Protein AF-A0A167I2K5-F1 (afdb_monomer_lite)

Secondary structure (DSSP, 8-state):
-----------S---------HHHHHHHHHHHHHHHHHHHHHTS-GGG----HHHHHHHHHSPP-STTTTGGG-SSSPPPPTTT----SHHHHHHHIIIIIHHHHHHHHHHHHHH-HHHHHHHHHHHHHHHHHTTT-----PPPHHHHHTT-

Sequence (152 aa):
MGWAMSSSNGGWTSTARTSMKAKDAQTLAKQITTLSRFLQTGFMDESSQAEDVCQYWDTLYRVPRAPNAFEYLNLSGARRDEEGEMYSDRAARQEIFCKRFLHAVNQGLDKSKKEGGATGRAASAMEQMLKGGLADFEPSTAIDTQDLLDLW

Organism: Metarhizium rileyi (strain RCEF 4871) (NCBI:txid1649241)

Foldseek 3Di:
DPPPPPPDDDDPPPPDPDQDDPVVLVVLLVVLLVVLVVVLVLLDDPPPPPQDPVNVVCVVPPDDPDPCPPVLVVPPHDDADPVRDDDPDSQVSLQCCVVPPVVVLVVVLVVQLVSDDSSVVSSVVSVVSNCVSCVPHDHPPPQDVVNVVVVD

Radius of gyration: 21.31 Å; chains: 1; bounding box: 50×35×53 Å

pLDDT: mean 77.79, std 15.99, range [40.38, 96.56]

Structure (mmCIF, N/CA/C/O backbone):
data_AF-A0A167I2K5-F1
#
_entry.id   AF-A0A167I2K5-F1
#
loop_
_atom_site.group_PDB
_atom_site.id
_atom_site.type_symbol
_atom_site.label_atom_id
_atom_site.label_alt_id
_atom_site.label_comp_id
_atom_site.label_asym_id
_atom_site.label_entity_id
_atom_site.label_seq_id
_atom_site.pdbx_PDB_ins_code
_atom_site.Cartn_x
_atom_site.Cartn_y
_atom_site.Cartn_z
_atom_site.occupancy
_atom_site.B_iso_or_equiv
_atom_site.auth_seq_id
_atom_site.auth_comp_id
_atom_site.auth_asym_id
_atom_site.auth_atom_id
_atom_site.pdbx_PDB_model_num
ATOM 1 N N . MET A 1 1 ? -0.847 -12.145 16.368 1.00 42.00 1 MET A N 1
ATOM 2 C CA . MET A 1 1 ? -1.252 -11.300 15.222 1.00 42.00 1 MET A CA 1
ATOM 3 C C . MET A 1 1 ? -2.763 -11.134 15.276 1.00 42.00 1 MET A C 1
ATOM 5 O O . MET A 1 1 ? -3.455 -12.118 15.489 1.00 42.00 1 MET A O 1
ATOM 9 N N . GLY A 1 2 ? -3.250 -9.893 15.226 1.00 51.69 2 GLY A N 1
ATOM 10 C CA . GLY A 1 2 ? -4.622 -9.500 15.573 1.00 51.69 2 GLY A CA 1
ATOM 11 C C . GLY A 1 2 ? -5.637 -9.607 14.437 1.00 51.69 2 GLY A C 1
ATOM 12 O O . GLY A 1 2 ? -6.321 -8.634 14.155 1.00 51.69 2 GLY A O 1
ATOM 13 N N . TRP A 1 3 ? -5.764 -10.781 13.825 1.00 42.59 3 TRP A N 1
ATOM 14 C CA . TRP A 1 3 ? -6.937 -11.129 13.020 1.00 42.59 3 TRP A CA 1
ATOM 15 C C . TRP A 1 3 ? -7.686 -12.228 13.764 1.00 42.59 3 TRP A C 1
ATOM 17 O O . TRP A 1 3 ? -7.558 -13.410 13.460 1.00 42.59 3 TRP A O 1
ATOM 27 N N . ALA A 1 4 ? -8.401 -11.852 14.824 1.00 47.97 4 ALA A N 1
ATOM 28 C CA . ALA A 1 4 ? -9.295 -12.789 15.485 1.00 47.97 4 ALA A CA 1
ATOM 29 C C . ALA A 1 4 ? -10.497 -13.023 14.559 1.00 47.97 4 ALA A C 1
ATOM 31 O O . ALA A 1 4 ? -11.459 -12.255 14.564 1.00 47.97 4 ALA A O 1
ATOM 32 N N . MET A 1 5 ? -10.425 -14.082 13.750 1.00 45.31 5 MET A N 1
ATOM 33 C CA . MET A 1 5 ? -11.618 -14.760 13.251 1.00 45.31 5 MET A CA 1
ATOM 34 C C . MET A 1 5 ? -12.462 -15.097 14.480 1.00 45.31 5 MET A C 1
ATOM 36 O O . MET A 1 5 ? -11.975 -15.740 15.413 1.00 45.31 5 MET A O 1
ATOM 40 N N . SER A 1 6 ? -13.689 -14.585 14.531 1.00 48.03 6 SER A N 1
ATOM 41 C CA . SER A 1 6 ? -14.614 -14.876 15.620 1.00 48.03 6 SER A CA 1
ATOM 42 C C . SER A 1 6 ? -14.966 -16.361 15.551 1.00 48.03 6 SER A C 1
ATOM 44 O O . SER A 1 6 ? -15.890 -16.755 14.852 1.00 48.03 6 SER A O 1
ATOM 46 N N . SER A 1 7 ? -14.195 -17.198 16.248 1.00 42.44 7 SER A N 1
ATOM 47 C CA . SER A 1 7 ? -14.629 -18.547 16.582 1.00 42.44 7 SER A CA 1
ATOM 48 C C . SER A 1 7 ? -15.720 -18.395 17.635 1.00 42.44 7 SER A C 1
ATOM 50 O O . SER A 1 7 ? -15.463 -18.071 18.797 1.00 42.44 7 SER A O 1
ATOM 52 N N . SER A 1 8 ? -16.963 -18.493 17.179 1.00 51.41 8 SER A N 1
ATOM 53 C CA . SER A 1 8 ? -18.151 -18.422 18.008 1.00 51.41 8 SER A CA 1
ATOM 54 C C . SER A 1 8 ? -18.271 -19.687 18.855 1.00 51.41 8 SER A C 1
ATOM 56 O O . SER A 1 8 ? -18.928 -20.640 18.452 1.00 51.41 8 SER A O 1
ATOM 58 N N . ASN A 1 9 ? -17.703 -19.673 20.058 1.00 40.38 9 ASN A N 1
ATOM 59 C CA . ASN A 1 9 ? -18.170 -20.542 21.134 1.00 40.38 9 ASN A CA 1
ATOM 60 C C . ASN A 1 9 ? -18.862 -19.674 22.185 1.00 40.38 9 ASN A C 1
ATOM 62 O O . ASN A 1 9 ? -18.232 -19.097 23.070 1.00 40.38 9 ASN A O 1
ATOM 66 N N . GLY A 1 10 ? -20.183 -19.548 22.029 1.00 51.62 10 GLY A N 1
ATOM 67 C CA . GLY A 1 10 ? -21.065 -18.903 22.991 1.00 51.62 10 GLY A CA 1
ATOM 68 C C . GLY A 1 10 ? -21.045 -19.641 24.328 1.00 51.62 10 GLY A C 1
ATOM 69 O O . GLY A 1 10 ? -21.464 -20.790 24.421 1.00 51.62 10 GLY A O 1
ATOM 70 N N . GLY A 1 11 ? -20.566 -18.951 25.360 1.00 41.09 11 GLY A N 1
ATOM 71 C CA . GLY A 1 11 ? -20.696 -19.312 26.768 1.00 41.09 11 GLY A CA 1
ATOM 72 C C . GLY A 1 11 ? -21.237 -18.110 27.544 1.00 41.09 11 GLY A C 1
ATOM 73 O O . GLY A 1 11 ? -21.048 -16.969 27.129 1.00 41.09 11 GLY A O 1
ATOM 74 N N . TRP A 1 12 ? -21.942 -18.376 28.642 1.00 42.78 12 TRP A N 1
ATOM 75 C CA . TRP A 1 12 ? -22.792 -17.489 29.459 1.00 42.78 12 TRP A CA 1
ATOM 76 C C . TRP A 1 12 ? -22.067 -16.313 30.165 1.00 42.78 12 TRP A C 1
ATOM 78 O O . TRP A 1 12 ? -22.336 -15.978 31.312 1.00 42.78 12 TRP A O 1
ATOM 88 N N . THR A 1 13 ? -21.165 -15.612 29.488 1.00 47.81 13 THR A N 1
ATOM 89 C CA . THR A 1 13 ? -20.577 -14.354 29.966 1.00 47.81 13 THR A CA 1
ATOM 90 C C . THR A 1 13 ? -20.577 -13.333 28.835 1.00 47.81 13 THR A C 1
ATOM 92 O O . THR A 1 13 ? -19.532 -12.855 28.395 1.00 47.81 13 THR A O 1
ATOM 95 N N . SER A 1 14 ? -21.765 -12.987 28.335 1.00 48.88 14 SER A N 1
ATOM 96 C CA . SER A 1 14 ? -21.938 -11.799 27.493 1.00 48.88 14 SER A CA 1
ATOM 97 C C . SER A 1 14 ? -21.874 -10.544 28.369 1.00 48.88 14 SER A C 1
ATOM 99 O O . SER A 1 14 ? -22.858 -9.823 28.531 1.00 48.88 14 SER A O 1
ATOM 101 N N . THR A 1 15 ? -20.706 -10.281 28.953 1.00 40.69 15 THR A N 1
ATOM 102 C CA . THR A 1 15 ? -20.378 -8.944 29.443 1.00 40.69 15 THR A CA 1
ATOM 103 C C . THR A 1 15 ? -20.220 -8.068 28.209 1.00 40.69 15 THR A C 1
ATOM 105 O O . THR A 1 15 ? -19.474 -8.419 27.292 1.00 40.69 15 THR A O 1
ATOM 108 N N . ALA A 1 16 ? -20.977 -6.968 28.161 1.00 47.62 16 ALA A N 1
ATOM 109 C CA . ALA A 1 16 ? -20.941 -5.986 27.083 1.00 47.62 16 ALA A CA 1
ATOM 110 C C . ALA A 1 16 ? -19.495 -5.734 26.647 1.00 47.62 16 ALA A C 1
ATOM 112 O O . ALA A 1 16 ? -18.632 -5.589 27.510 1.00 47.62 16 ALA A O 1
ATOM 113 N N . ARG A 1 17 ? -19.243 -5.711 25.330 1.00 52.97 17 ARG A N 1
ATOM 114 C CA . ARG A 1 17 ? -17.935 -5.416 24.728 1.00 52.97 17 ARG A CA 1
ATOM 115 C C . ARG A 1 17 ? -17.398 -4.112 25.317 1.00 52.97 17 ARG A C 1
ATOM 117 O O . ARG A 1 17 ? -17.703 -3.030 24.819 1.00 52.97 17 ARG A O 1
ATOM 124 N N . THR A 1 18 ? -16.650 -4.213 26.410 1.00 50.53 18 THR A N 1
ATOM 125 C CA . THR A 1 18 ? -15.950 -3.084 26.987 1.00 50.53 18 THR A CA 1
ATOM 126 C C . THR A 1 18 ? -14.886 -2.718 25.972 1.00 50.53 18 THR A C 1
ATOM 128 O O . THR A 1 18 ? -14.206 -3.584 25.418 1.00 50.53 18 THR A O 1
ATOM 131 N N . SER A 1 19 ? -14.848 -1.432 25.647 1.00 58.09 19 SER A N 1
ATOM 132 C CA . SER A 1 19 ? -13.863 -0.817 24.766 1.00 58.09 19 SER A CA 1
ATOM 133 C C . SER A 1 19 ? -12.474 -1.445 24.942 1.00 58.09 19 SER A C 1
ATOM 135 O O . SER A 1 19 ? -12.078 -1.773 26.066 1.00 58.09 19 SER A O 1
ATOM 137 N N . MET A 1 20 ? -11.753 -1.635 23.832 1.00 60.12 20 MET A N 1
ATOM 138 C CA . MET A 1 20 ? -10.407 -2.208 23.835 1.00 60.12 20 MET A CA 1
ATOM 139 C C . MET A 1 20 ? -9.534 -1.564 24.914 1.00 60.12 20 MET A C 1
ATOM 141 O O . MET A 1 20 ? -9.599 -0.355 25.155 1.00 60.12 20 MET A O 1
ATOM 145 N N . LYS A 1 21 ? -8.673 -2.366 25.555 1.00 70.75 21 LYS A N 1
ATOM 146 C CA . LYS A 1 21 ? -7.718 -1.831 26.530 1.00 70.75 21 LYS A CA 1
ATOM 147 C C . LYS A 1 21 ? -6.912 -0.720 25.858 1.00 70.75 21 LYS A C 1
ATOM 149 O O . LYS A 1 21 ? -6.515 -0.850 24.703 1.00 70.75 21 LYS A O 1
ATOM 154 N N . ALA A 1 22 ? -6.621 0.357 26.587 1.00 72.25 22 ALA A N 1
ATOM 155 C CA . ALA A 1 22 ? -5.951 1.535 26.026 1.00 72.25 22 ALA A CA 1
ATOM 156 C C . ALA A 1 22 ? -4.646 1.195 25.275 1.00 72.25 22 ALA A C 1
ATOM 158 O O . ALA A 1 22 ? -4.335 1.806 24.256 1.00 72.25 22 ALA A O 1
ATOM 159 N N . LYS A 1 23 ? -3.904 0.182 25.742 1.00 78.50 23 LYS A N 1
ATOM 160 C CA . LYS A 1 23 ? -2.703 -0.329 25.068 1.00 78.50 23 LYS A CA 1
ATOM 161 C C . LYS A 1 23 ? -3.019 -0.972 23.713 1.00 78.50 23 LYS A C 1
ATOM 163 O O . LYS A 1 23 ? -2.322 -0.684 22.745 1.00 78.50 23 LYS A O 1
ATOM 168 N N . ASP A 1 24 ? -4.078 -1.770 23.637 1.00 80.62 24 ASP A N 1
ATOM 169 C CA . ASP A 1 24 ? -4.500 -2.454 22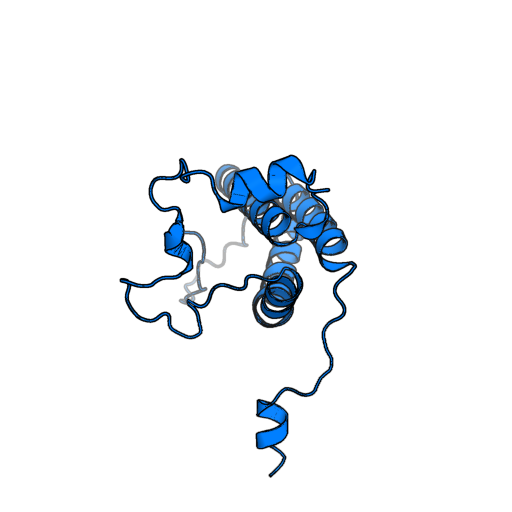.412 1.00 80.62 24 ASP A CA 1
ATOM 170 C C . ASP A 1 24 ? -4.990 -1.435 21.371 1.00 80.62 24 ASP A C 1
ATOM 172 O O . ASP A 1 24 ? -4.575 -1.481 20.213 1.00 80.62 24 ASP A O 1
ATOM 176 N N . ALA A 1 25 ? -5.736 -0.415 21.808 1.00 82.94 25 ALA A N 1
ATOM 177 C CA . ALA A 1 25 ? -6.143 0.704 20.957 1.00 82.94 25 ALA A CA 1
ATOM 178 C C . ALA A 1 25 ? -4.933 1.471 20.384 1.00 82.94 25 ALA A C 1
ATOM 180 O O . ALA A 1 25 ? -4.888 1.800 19.201 1.00 82.94 25 ALA A O 1
ATOM 181 N N . GLN A 1 26 ? -3.892 1.714 21.186 1.00 86.56 26 GLN A N 1
ATOM 182 C CA . GLN A 1 26 ? -2.664 2.348 20.687 1.00 86.56 26 GLN A CA 1
ATOM 183 C C . GLN A 1 26 ? -1.912 1.461 19.688 1.00 86.56 26 GLN A C 1
ATOM 185 O O . GLN A 1 26 ? -1.358 1.965 18.709 1.00 86.56 26 GLN A O 1
ATOM 190 N N . THR A 1 27 ? -1.888 0.142 19.898 1.00 90.69 27 THR A N 1
ATOM 191 C CA . THR A 1 27 ? -1.269 -0.777 18.933 1.00 90.69 27 THR A CA 1
ATOM 192 C C . THR A 1 27 ? -2.036 -0.834 17.618 1.00 90.69 27 THR A C 1
ATOM 194 O O . THR A 1 27 ? -1.407 -0.774 16.563 1.00 90.69 27 THR A O 1
ATOM 197 N N . LEU A 1 28 ? -3.371 -0.851 17.664 1.00 88.75 28 LEU A N 1
ATOM 198 C CA . LEU A 1 28 ? -4.215 -0.812 16.472 1.00 88.75 28 LEU A CA 1
ATOM 199 C C . LEU A 1 28 ? -4.012 0.499 15.702 1.00 88.75 28 LEU A C 1
ATOM 201 O O . LEU A 1 28 ? -3.812 0.482 14.492 1.00 88.75 28 LEU A O 1
ATOM 205 N N . ALA A 1 29 ? -3.965 1.640 16.396 1.00 91.12 29 ALA A N 1
ATOM 206 C CA . ALA A 1 29 ? -3.700 2.932 15.763 1.00 91.12 29 ALA A CA 1
ATOM 207 C C . ALA A 1 29 ? -2.348 2.947 15.024 1.00 91.12 29 ALA A C 1
ATOM 209 O O . ALA A 1 29 ? -2.250 3.462 13.907 1.00 91.12 29 ALA A O 1
ATOM 210 N N . LYS A 1 30 ? -1.309 2.332 15.609 1.00 94.12 30 LYS A N 1
ATOM 211 C CA . LYS A 1 30 ? -0.006 2.165 14.947 1.00 94.12 30 LYS A CA 1
ATOM 212 C C . LYS A 1 30 ? -0.101 1.268 13.718 1.00 94.12 30 LYS A C 1
ATOM 214 O O . LYS A 1 30 ? 0.446 1.642 12.691 1.00 94.12 30 LYS A O 1
ATOM 219 N N . GLN A 1 31 ? -0.815 0.147 13.804 1.00 94.19 31 GLN A N 1
ATOM 220 C CA . GLN A 1 31 ? -1.027 -0.761 12.672 1.00 94.19 31 GLN A CA 1
ATOM 221 C C . GLN A 1 31 ? -1.737 -0.063 11.506 1.00 94.19 31 GLN A C 1
ATOM 223 O O . GLN A 1 31 ? -1.277 -0.151 10.369 1.00 94.19 31 GLN A O 1
ATOM 228 N N . ILE A 1 32 ? -2.800 0.694 11.795 1.00 93.44 32 ILE A N 1
ATOM 229 C CA . ILE A 1 32 ? -3.518 1.503 10.799 1.00 93.44 32 ILE A CA 1
ATOM 230 C C . ILE A 1 32 ? -2.566 2.519 10.160 1.00 93.44 32 ILE A C 1
ATOM 232 O O . ILE A 1 32 ? -2.550 2.671 8.944 1.00 93.44 32 ILE A O 1
ATOM 236 N N . THR A 1 33 ? -1.717 3.170 10.957 1.00 94.94 33 THR A N 1
ATOM 237 C CA . THR A 1 33 ? -0.748 4.158 10.454 1.00 94.94 33 THR A CA 1
ATOM 238 C C . THR A 1 33 ? 0.363 3.522 9.612 1.00 94.94 33 THR A C 1
ATOM 240 O O . THR A 1 33 ? 0.816 4.102 8.629 1.00 94.94 33 THR A O 1
ATOM 243 N N . THR A 1 34 ? 0.842 2.332 9.975 1.00 96.56 34 THR A N 1
ATOM 244 C CA . THR A 1 34 ? 1.842 1.620 9.167 1.00 96.56 34 THR A CA 1
ATOM 245 C C . THR A 1 34 ? 1.246 1.134 7.856 1.00 96.56 34 THR A C 1
ATOM 247 O O . THR A 1 34 ? 1.884 1.268 6.816 1.00 96.56 34 THR A O 1
ATOM 250 N N . LEU A 1 35 ? 0.007 0.634 7.891 1.00 94.88 35 LEU A N 1
ATOM 251 C CA . LEU A 1 35 ? -0.708 0.214 6.694 1.00 94.88 35 LEU A CA 1
ATOM 252 C C . LEU A 1 35 ? -1.007 1.408 5.784 1.00 94.88 35 LEU A C 1
ATOM 254 O O . LEU A 1 35 ? -0.829 1.305 4.576 1.00 94.88 35 LEU A O 1
ATOM 258 N N . SER A 1 36 ? -1.405 2.552 6.346 1.00 94.19 36 SER A N 1
ATOM 259 C CA . SER A 1 36 ? -1.660 3.751 5.550 1.00 94.19 36 SER A CA 1
ATOM 260 C C . SER A 1 36 ? -0.400 4.233 4.837 1.00 94.19 36 SER A C 1
ATOM 262 O O . SER A 1 36 ? -0.466 4.532 3.652 1.00 94.19 36 SER A O 1
ATOM 264 N N . ARG A 1 37 ? 0.760 4.227 5.507 1.00 94.56 37 ARG A N 1
ATOM 265 C CA . ARG A 1 37 ? 2.044 4.542 4.861 1.00 94.56 37 ARG A CA 1
ATOM 266 C C . ARG A 1 37 ? 2.404 3.543 3.768 1.00 94.56 37 ARG A C 1
ATOM 268 O O . ARG A 1 37 ? 2.835 3.965 2.705 1.00 94.56 37 ARG A O 1
ATOM 275 N N . PHE A 1 38 ? 2.206 2.251 4.018 1.00 93.81 38 PHE A N 1
ATOM 276 C CA . PHE A 1 38 ? 2.469 1.206 3.030 1.00 93.81 38 PHE A CA 1
ATOM 277 C C . PHE A 1 38 ? 1.620 1.385 1.763 1.00 93.81 38 PHE A C 1
ATOM 279 O O . PHE A 1 38 ? 2.148 1.378 0.653 1.00 93.81 38 PHE A O 1
ATOM 286 N N . LEU A 1 39 ? 0.314 1.617 1.919 1.00 92.81 39 LEU A N 1
ATOM 287 C CA . LEU A 1 39 ? -0.577 1.867 0.785 1.00 92.81 39 LEU A CA 1
ATOM 288 C C . LEU A 1 39 ? -0.261 3.189 0.092 1.00 92.81 39 LEU A C 1
ATOM 290 O O . LEU A 1 39 ? -0.252 3.239 -1.131 1.00 92.81 39 LEU A O 1
ATOM 294 N N . GLN A 1 40 ? 0.065 4.235 0.853 1.00 91.81 40 GLN A N 1
ATOM 295 C CA . GLN A 1 40 ? 0.489 5.508 0.283 1.00 91.81 40 GLN A CA 1
ATOM 296 C C . GLN A 1 40 ? 1.697 5.309 -0.630 1.00 91.81 40 GLN A C 1
ATOM 298 O O . GLN A 1 40 ? 1.637 5.722 -1.779 1.00 91.81 40 GLN A O 1
ATOM 303 N N . THR A 1 41 ? 2.747 4.622 -0.163 1.00 90.50 41 THR A N 1
ATOM 304 C CA . THR A 1 41 ? 3.918 4.303 -0.995 1.00 90.50 41 THR A CA 1
ATOM 305 C C . THR A 1 41 ? 3.565 3.413 -2.181 1.00 90.50 41 THR A C 1
ATOM 307 O O . THR A 1 41 ? 4.132 3.575 -3.254 1.00 90.50 41 THR A O 1
ATOM 310 N N . GLY A 1 42 ? 2.603 2.502 -2.012 1.00 89.12 42 GLY A N 1
ATOM 311 C CA . GLY A 1 42 ? 2.127 1.631 -3.083 1.00 89.12 42 GLY A CA 1
ATOM 312 C C . GLY A 1 42 ? 1.319 2.353 -4.164 1.00 89.12 42 GLY A C 1
ATOM 313 O O . GLY A 1 42 ? 1.267 1.854 -5.282 1.00 89.12 42 GLY A O 1
ATOM 314 N N . PHE A 1 43 ? 0.715 3.503 -3.852 1.00 89.56 43 PHE A N 1
ATOM 315 C CA . PHE A 1 43 ? -0.098 4.302 -4.775 1.00 89.56 43 PHE A CA 1
ATOM 316 C C . PHE A 1 43 ? 0.599 5.577 -5.261 1.00 89.56 43 PHE A C 1
ATOM 318 O O . PHE A 1 43 ? -0.042 6.374 -5.943 1.00 89.56 43 PHE A O 1
ATOM 325 N N . MET A 1 44 ? 1.870 5.803 -4.916 1.00 86.56 44 MET A N 1
ATOM 326 C CA . MET A 1 44 ? 2.628 6.930 -5.466 1.00 86.56 44 MET A CA 1
ATOM 327 C C . MET A 1 44 ? 2.871 6.736 -6.961 1.00 86.56 44 MET A C 1
ATOM 329 O O . MET A 1 44 ? 3.088 5.621 -7.430 1.00 86.56 44 MET A O 1
ATOM 333 N N . ASP A 1 45 ? 2.824 7.840 -7.699 1.00 79.81 45 ASP A N 1
ATOM 334 C CA . ASP A 1 45 ? 3.111 7.854 -9.127 1.00 79.81 45 ASP A CA 1
ATOM 335 C C . ASP A 1 45 ? 4.623 7.773 -9.376 1.00 79.81 45 ASP A C 1
ATOM 337 O O . ASP A 1 45 ? 5.396 8.611 -8.902 1.00 79.81 45 ASP A O 1
ATOM 341 N N . GLU A 1 46 ? 5.036 6.743 -10.109 1.00 71.38 46 GLU A N 1
ATOM 342 C CA . GLU A 1 46 ? 6.438 6.465 -10.436 1.00 71.38 46 GLU A CA 1
ATOM 343 C C . GLU A 1 46 ? 6.954 7.374 -11.563 1.00 71.38 46 GLU A C 1
ATOM 345 O O . GLU A 1 46 ? 8.158 7.573 -11.689 1.00 71.38 46 GLU A O 1
ATOM 350 N N . SER A 1 47 ? 6.053 7.996 -12.332 1.00 61.94 47 SER A N 1
ATOM 351 C CA . SER A 1 47 ? 6.383 8.810 -13.509 1.00 61.94 47 SER A CA 1
ATOM 352 C C . SER A 1 47 ? 6.796 10.255 -13.193 1.00 61.94 47 SER A C 1
ATOM 354 O O . SER A 1 47 ? 7.251 10.985 -14.071 1.00 61.94 47 SER A O 1
ATOM 356 N N . SER A 1 48 ? 6.666 10.690 -11.935 1.00 57.25 48 SER A N 1
ATOM 357 C CA . SER A 1 48 ? 6.979 12.067 -11.518 1.00 57.25 48 SER A CA 1
ATOM 358 C C . SER A 1 48 ? 8.474 12.352 -11.320 1.00 57.25 48 SER A C 1
ATOM 360 O O . SER A 1 48 ? 8.838 13.492 -11.019 1.00 57.25 48 SER A O 1
ATOM 362 N N . GLN A 1 49 ? 9.363 11.365 -11.473 1.00 60.41 49 GLN A N 1
ATOM 363 C CA . GLN A 1 49 ? 10.798 11.648 -11.502 1.00 60.41 49 GLN A CA 1
ATOM 364 C C . GLN A 1 49 ? 11.183 12.121 -12.902 1.00 60.41 49 GLN A C 1
ATOM 366 O O . GLN A 1 49 ? 11.292 11.332 -13.833 1.00 60.41 49 GLN A O 1
ATOM 371 N N . ALA A 1 50 ? 11.384 13.432 -13.052 1.00 58.78 50 ALA A N 1
ATOM 372 C CA . ALA A 1 50 ? 12.026 13.984 -14.235 1.00 58.78 50 ALA A CA 1
ATOM 373 C C . ALA A 1 50 ? 13.465 13.451 -14.295 1.00 58.78 50 ALA A C 1
ATOM 375 O O . ALA A 1 50 ? 14.354 13.960 -13.610 1.00 58.78 50 ALA A O 1
ATOM 376 N N . GLU A 1 51 ? 13.676 12.386 -15.062 1.00 64.50 51 GLU A N 1
ATOM 377 C CA . GLU A 1 51 ? 15.002 11.823 -15.267 1.00 64.50 51 GLU A CA 1
ATOM 378 C C . GLU A 1 51 ? 15.823 12.795 -16.119 1.00 64.50 51 GLU A C 1
ATOM 380 O O . GLU A 1 51 ? 15.521 13.062 -17.283 1.00 64.50 51 GLU A O 1
ATOM 385 N N . ASP A 1 52 ? 16.867 13.363 -15.519 1.00 75.38 52 ASP A N 1
ATOM 386 C CA . ASP A 1 52 ? 17.904 14.065 -16.265 1.00 75.38 52 ASP A CA 1
ATOM 387 C C . ASP A 1 52 ? 18.560 13.063 -17.232 1.00 75.38 52 ASP A C 1
ATOM 389 O O . ASP A 1 52 ? 18.871 11.934 -16.847 1.00 75.38 52 ASP A O 1
ATOM 393 N N . VAL A 1 53 ? 18.780 13.449 -18.491 1.00 73.50 53 VAL A N 1
ATOM 394 C CA . VAL A 1 53 ? 19.275 12.547 -19.551 1.00 73.50 53 VAL A CA 1
ATOM 395 C C . VAL A 1 53 ? 20.594 11.884 -19.142 1.00 73.50 53 VAL A C 1
ATOM 397 O O . VAL A 1 53 ? 20.832 10.716 -19.448 1.00 73.50 53 VAL A O 1
ATOM 400 N N . CYS A 1 54 ? 21.439 12.600 -18.397 1.00 75.31 54 CYS A N 1
ATOM 401 C CA . CYS A 1 54 ? 22.669 12.046 -17.833 1.00 75.31 54 CYS A CA 1
ATOM 402 C C . CYS A 1 54 ? 22.400 10.959 -16.775 1.00 75.31 54 CYS A C 1
ATOM 404 O O . CYS A 1 54 ? 23.098 9.948 -16.747 1.00 75.31 54 CYS A O 1
ATOM 406 N N . GLN A 1 55 ? 21.371 11.126 -15.938 1.00 79.00 55 GLN A N 1
ATOM 407 C CA . GLN A 1 55 ? 20.994 10.152 -14.908 1.00 79.00 55 GLN A CA 1
ATOM 408 C C . GLN A 1 55 ? 20.371 8.887 -15.499 1.00 79.00 55 GLN A C 1
ATOM 410 O O . GLN A 1 55 ? 20.584 7.806 -14.951 1.00 79.00 55 GLN A O 1
ATOM 415 N N . TYR A 1 56 ? 19.659 8.994 -16.622 1.00 80.00 56 TYR A N 1
ATOM 416 C CA . TYR A 1 56 ? 19.119 7.832 -17.331 1.00 80.00 56 TYR A CA 1
ATOM 417 C C . TYR A 1 56 ? 20.235 6.875 -17.775 1.00 80.00 56 TYR A C 1
ATOM 419 O O . TYR A 1 56 ? 20.243 5.694 -17.421 1.00 80.00 56 TYR A O 1
ATOM 427 N N . TRP A 1 57 ? 21.240 7.400 -18.486 1.00 85.62 57 TRP A N 1
ATOM 428 C CA . TRP A 1 57 ? 22.370 6.598 -18.960 1.00 85.62 57 TRP A CA 1
ATOM 429 C C . TRP A 1 57 ? 23.236 6.068 -17.818 1.00 85.62 57 TRP A C 1
ATOM 431 O O . TRP A 1 57 ? 23.647 4.905 -17.851 1.00 85.62 57 TRP A O 1
ATOM 441 N N . ASP A 1 58 ? 23.462 6.881 -16.784 1.00 83.94 58 ASP A N 1
ATOM 442 C CA . ASP A 1 58 ? 24.160 6.432 -15.580 1.00 83.94 58 ASP A CA 1
ATOM 443 C C . ASP A 1 58 ? 23.399 5.300 -14.881 1.00 83.94 58 ASP A C 1
ATOM 445 O O . ASP A 1 58 ? 24.019 4.353 -14.408 1.00 83.94 58 ASP A O 1
ATOM 449 N N . THR A 1 59 ? 22.067 5.341 -14.830 1.00 81.44 59 THR A N 1
ATOM 450 C CA . THR A 1 59 ? 21.262 4.287 -14.193 1.00 81.44 59 THR A CA 1
ATOM 451 C C . THR A 1 59 ? 21.327 2.970 -14.966 1.00 81.44 59 THR A C 1
ATOM 453 O O . THR A 1 59 ? 21.396 1.908 -14.349 1.00 81.44 59 THR A O 1
ATOM 456 N N . LEU A 1 60 ? 21.366 3.024 -16.301 1.00 83.44 60 LEU A N 1
ATOM 457 C CA . LEU A 1 60 ? 21.429 1.831 -17.150 1.00 83.44 60 LEU A CA 1
ATOM 458 C C . LEU A 1 60 ? 22.796 1.140 -17.141 1.00 83.44 60 LEU A C 1
ATOM 460 O O . LEU A 1 60 ? 22.862 -0.089 -17.125 1.00 83.44 60 LEU A O 1
ATOM 464 N N . TYR A 1 61 ? 23.888 1.908 -17.185 1.00 87.31 61 TYR A N 1
ATOM 465 C CA . TYR A 1 61 ? 25.231 1.345 -17.370 1.00 87.31 61 TYR A CA 1
ATOM 466 C C . TYR A 1 61 ? 26.039 1.205 -16.079 1.00 87.31 61 TYR A C 1
ATOM 468 O O . TYR A 1 61 ? 27.081 0.541 -16.069 1.00 87.31 61 TYR A O 1
ATOM 476 N N . ARG A 1 62 ? 25.592 1.800 -14.971 1.00 87.94 62 ARG A N 1
ATOM 477 C CA . ARG A 1 62 ? 26.287 1.685 -13.690 1.00 87.94 62 ARG A CA 1
ATOM 478 C C . ARG A 1 62 ? 25.962 0.367 -13.000 1.00 87.94 62 ARG A C 1
ATOM 480 O O . ARG A 1 62 ? 24.808 -0.026 -12.871 1.00 87.94 62 ARG A O 1
ATOM 487 N N . VAL A 1 63 ? 26.995 -0.262 -12.439 1.00 89.12 63 VAL A N 1
ATOM 488 C CA . VAL A 1 63 ? 26.833 -1.445 -11.585 1.00 89.12 63 VAL A CA 1
ATOM 489 C C . VAL A 1 63 ? 25.935 -1.101 -10.383 1.00 89.12 63 VAL A C 1
ATOM 491 O O . VAL A 1 63 ? 26.267 -0.184 -9.617 1.00 89.12 63 VAL A O 1
ATOM 494 N N . PRO A 1 64 ? 24.816 -1.823 -10.185 1.00 89.06 64 PRO A N 1
ATOM 495 C CA . PRO A 1 64 ? 23.934 -1.601 -9.050 1.00 89.06 64 PRO A CA 1
ATOM 496 C C . PRO A 1 64 ? 24.657 -1.773 -7.711 1.00 89.06 64 PRO A C 1
ATOM 498 O O . PRO A 1 64 ? 25.467 -2.679 -7.532 1.00 89.06 64 PRO A O 1
ATOM 501 N N . ARG A 1 65 ? 24.339 -0.910 -6.739 1.00 88.69 65 ARG A N 1
ATOM 502 C CA . ARG A 1 65 ? 24.904 -0.977 -5.375 1.00 88.69 65 ARG A CA 1
ATOM 503 C C . ARG A 1 65 ? 24.071 -1.819 -4.404 1.00 88.69 65 ARG A C 1
ATOM 505 O O . ARG A 1 65 ? 24.506 -2.055 -3.281 1.00 88.69 65 ARG A O 1
ATOM 512 N N . ALA A 1 66 ? 22.872 -2.231 -4.813 1.00 87.31 66 ALA A N 1
ATOM 513 C CA . ALA A 1 66 ? 22.012 -3.094 -4.016 1.00 87.31 66 ALA A CA 1
ATOM 514 C C . ALA A 1 66 ? 22.509 -4.549 -4.092 1.00 87.31 66 ALA A C 1
ATOM 516 O O . ALA A 1 66 ? 22.893 -4.988 -5.176 1.00 87.31 66 ALA A O 1
ATOM 517 N N . PRO A 1 67 ? 22.465 -5.314 -2.986 1.00 88.50 67 PRO A N 1
ATOM 518 C CA . PRO A 1 67 ? 22.934 -6.702 -2.971 1.00 88.50 67 PRO A CA 1
ATOM 519 C C . PRO A 1 67 ? 22.154 -7.601 -3.941 1.00 88.50 67 PRO A C 1
ATOM 521 O O . PRO A 1 67 ? 22.735 -8.490 -4.553 1.00 88.50 67 PRO A O 1
ATOM 524 N N . ASN A 1 68 ? 20.862 -7.319 -4.134 1.00 87.44 68 ASN A N 1
ATOM 525 C CA . ASN A 1 68 ? 19.935 -8.130 -4.920 1.00 87.44 68 ASN A CA 1
ATOM 526 C C . ASN A 1 68 ? 19.262 -7.304 -6.027 1.00 87.44 68 ASN A C 1
ATOM 528 O O . ASN A 1 68 ? 18.039 -7.235 -6.130 1.00 87.44 68 ASN A O 1
ATOM 532 N N . ALA A 1 69 ? 20.062 -6.627 -6.850 1.00 87.19 69 ALA A N 1
ATOM 533 C CA . ALA A 1 69 ? 19.549 -5.651 -7.813 1.00 87.19 69 ALA A CA 1
ATOM 534 C C . ALA A 1 69 ? 18.553 -6.211 -8.841 1.00 87.19 69 ALA A C 1
ATOM 536 O O . ALA A 1 69 ? 17.738 -5.452 -9.346 1.00 87.19 69 ALA A O 1
ATOM 537 N N . PHE A 1 70 ? 18.599 -7.514 -9.132 1.00 88.19 70 PHE A N 1
ATOM 538 C CA . PHE A 1 70 ? 17.765 -8.169 -10.147 1.00 88.19 70 PHE A CA 1
ATOM 539 C C . PHE A 1 70 ? 16.800 -9.213 -9.564 1.00 88.19 70 PHE A C 1
ATOM 541 O O . PHE A 1 70 ? 16.240 -10.021 -10.300 1.00 88.19 70 PHE A O 1
ATOM 548 N N . GLU A 1 71 ? 16.587 -9.221 -8.245 1.00 86.12 71 GLU A N 1
ATOM 549 C CA . GLU A 1 71 ? 15.712 -10.199 -7.575 1.00 86.12 71 GLU A CA 1
ATOM 550 C C . GLU A 1 71 ? 14.251 -10.103 -8.034 1.00 86.12 71 GLU A C 1
ATOM 552 O O . GLU A 1 71 ? 13.545 -11.111 -8.086 1.00 86.12 71 GLU A O 1
ATOM 557 N N . TYR A 1 72 ? 13.810 -8.919 -8.464 1.00 82.88 72 TYR A N 1
ATOM 558 C CA . TYR A 1 72 ? 12.468 -8.718 -9.008 1.00 82.88 72 TYR A CA 1
ATOM 559 C C . TYR A 1 72 ? 12.182 -9.573 -10.257 1.00 82.88 72 TYR A C 1
ATOM 561 O O . TYR A 1 72 ? 11.028 -9.949 -10.459 1.00 82.88 72 TYR A O 1
ATOM 569 N N . LEU A 1 73 ? 13.215 -9.941 -11.033 1.00 85.31 73 LEU A N 1
ATOM 570 C CA . LEU A 1 73 ? 13.100 -10.799 -12.221 1.00 85.31 73 LEU A CA 1
ATOM 571 C C . LEU A 1 73 ? 12.854 -12.275 -11.884 1.00 85.31 73 LEU A C 1
ATOM 573 O O . LEU A 1 73 ? 12.452 -13.034 -12.759 1.00 85.31 73 LEU A O 1
ATOM 577 N N . ASN A 1 74 ? 13.119 -12.693 -10.641 1.00 84.75 74 ASN A N 1
ATOM 578 C CA . ASN A 1 74 ? 12.905 -14.060 -10.162 1.00 84.75 74 ASN A CA 1
ATOM 579 C C . ASN A 1 74 ? 13.489 -15.163 -11.084 1.00 84.75 74 ASN A C 1
ATOM 581 O O . ASN A 1 74 ? 12.866 -16.199 -11.300 1.00 84.75 74 ASN A O 1
ATOM 585 N N . LEU A 1 75 ? 14.692 -14.956 -11.639 1.00 86.12 75 LEU A N 1
ATOM 586 C CA . LEU A 1 75 ? 15.292 -15.873 -12.629 1.00 86.12 75 LEU A CA 1
ATOM 587 C C . LEU A 1 75 ? 15.715 -17.235 -12.051 1.00 86.12 75 LEU A C 1
ATOM 589 O O . LEU A 1 75 ? 15.807 -18.214 -12.786 1.00 86.12 75 LEU A O 1
ATOM 593 N N . SER A 1 76 ? 16.014 -17.291 -10.752 1.00 86.44 76 SER A N 1
ATOM 594 C CA . SER A 1 76 ? 16.516 -18.488 -10.060 1.00 86.44 76 SER A CA 1
ATOM 595 C C . SER A 1 76 ? 15.607 -18.979 -8.929 1.00 86.44 76 SER A C 1
ATOM 597 O O . SER A 1 76 ? 15.937 -19.971 -8.277 1.00 86.44 76 SER A O 1
ATOM 599 N N . GLY A 1 77 ? 14.489 -18.295 -8.670 1.00 82.44 77 GLY A N 1
ATOM 600 C CA . GLY A 1 77 ? 13.538 -18.666 -7.625 1.00 82.44 77 GLY A CA 1
ATOM 601 C C . GLY A 1 77 ? 12.449 -19.617 -8.117 1.00 82.44 77 GLY A C 1
ATOM 602 O O . GLY A 1 77 ? 12.350 -19.941 -9.302 1.00 82.44 77 GLY A O 1
ATOM 603 N N . ALA A 1 78 ? 11.614 -20.082 -7.186 1.00 82.00 78 ALA A N 1
ATOM 604 C CA . ALA A 1 78 ? 10.413 -20.831 -7.540 1.00 82.00 78 ALA A CA 1
ATOM 605 C C . ALA A 1 78 ? 9.483 -19.961 -8.401 1.00 82.00 78 ALA A C 1
ATOM 607 O O . ALA A 1 78 ? 9.440 -18.736 -8.240 1.00 82.00 78 ALA A O 1
ATOM 608 N N . ARG A 1 79 ? 8.725 -20.593 -9.306 1.00 76.00 79 ARG A N 1
ATOM 609 C CA . ARG A 1 79 ? 7.661 -19.890 -10.033 1.00 76.00 79 ARG A CA 1
ATOM 610 C C . ARG A 1 79 ? 6.689 -19.288 -9.020 1.00 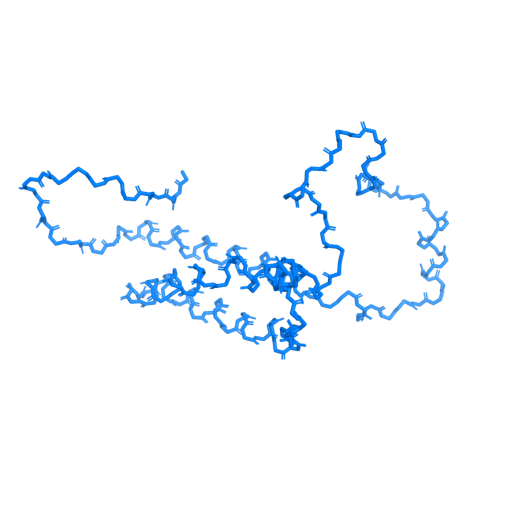76.00 79 ARG A C 1
ATOM 612 O O . ARG A 1 79 ? 6.337 -19.948 -8.046 1.00 76.00 79 ARG A O 1
ATOM 619 N N . ARG A 1 80 ? 6.323 -18.026 -9.236 1.00 73.38 80 ARG A N 1
ATOM 620 C CA . ARG A 1 80 ? 5.310 -17.344 -8.434 1.00 73.38 80 ARG A CA 1
ATOM 621 C C . ARG A 1 80 ? 3.941 -17.882 -8.845 1.00 73.38 80 ARG A C 1
ATOM 623 O O . ARG A 1 80 ? 3.695 -18.097 -10.029 1.00 73.38 80 ARG A O 1
ATOM 630 N N . ASP A 1 81 ? 3.097 -18.139 -7.855 1.00 74.88 81 ASP A N 1
ATOM 631 C CA . ASP A 1 81 ? 1.677 -18.406 -8.076 1.00 74.88 81 ASP A CA 1
ATOM 632 C C . ASP A 1 81 ? 0.949 -17.088 -8.397 1.00 74.88 81 ASP A C 1
ATOM 634 O O . ASP A 1 81 ? 1.511 -16.007 -8.220 1.00 74.88 81 ASP A O 1
ATOM 638 N N . GLU A 1 82 ? -0.322 -17.154 -8.801 1.00 62.66 82 GLU A N 1
ATOM 639 C CA . GLU A 1 82 ? -1.143 -15.972 -9.131 1.00 62.66 82 GLU A CA 1
ATOM 640 C C . GLU A 1 82 ? -1.246 -14.950 -7.976 1.00 62.66 82 GLU A C 1
ATOM 642 O O . GLU A 1 82 ? -1.427 -13.756 -8.205 1.00 62.66 82 GLU A O 1
ATOM 647 N N . GLU A 1 83 ? -1.096 -15.391 -6.721 1.00 62.94 83 GLU A N 1
ATOM 648 C CA . GLU A 1 83 ? -1.028 -14.513 -5.539 1.00 62.94 83 GLU A CA 1
ATOM 649 C C . GLU A 1 83 ? 0.374 -13.942 -5.263 1.00 62.94 83 GLU A C 1
ATOM 651 O O . GLU A 1 83 ? 0.517 -13.009 -4.472 1.00 62.94 83 GLU A O 1
ATOM 656 N N . GLY A 1 84 ? 1.408 -14.506 -5.889 1.00 64.19 84 GLY A N 1
ATOM 657 C CA . GLY A 1 84 ? 2.805 -14.104 -5.746 1.00 64.19 84 GLY A CA 1
ATOM 658 C C . GLY A 1 84 ? 3.302 -13.170 -6.847 1.00 64.19 84 GLY A C 1
ATOM 659 O O . GLY A 1 84 ? 4.434 -12.693 -6.747 1.00 64.19 84 GLY A O 1
ATOM 660 N N . GLU A 1 85 ? 2.499 -12.920 -7.883 1.00 70.12 85 GLU A N 1
ATOM 661 C CA . GLU A 1 85 ? 2.863 -12.032 -8.985 1.00 70.12 85 GLU A CA 1
ATOM 662 C C . GLU A 1 85 ? 2.992 -10.574 -8.530 1.00 70.12 85 GLU A C 1
ATOM 664 O O . GLU A 1 85 ? 2.204 -10.052 -7.736 1.00 70.12 85 GLU A O 1
ATOM 669 N N . MET A 1 86 ? 4.036 -9.907 -9.025 1.00 72.12 86 MET A N 1
ATOM 670 C CA . MET A 1 86 ? 4.336 -8.530 -8.650 1.00 72.12 86 MET A CA 1
ATOM 671 C C . MET A 1 86 ? 3.621 -7.572 -9.601 1.00 72.12 86 MET A C 1
ATOM 673 O O . MET A 1 86 ? 3.924 -7.530 -10.789 1.00 72.12 86 MET A O 1
ATOM 677 N N . TYR A 1 87 ? 2.712 -6.758 -9.071 1.00 80.19 87 TYR A N 1
ATOM 678 C CA . TYR A 1 87 ? 2.076 -5.685 -9.834 1.00 80.19 87 TYR A CA 1
ATOM 679 C C . TYR A 1 87 ? 3.048 -4.507 -9.971 1.00 80.19 87 TYR A C 1
ATOM 681 O O . TYR A 1 87 ? 3.227 -3.741 -9.020 1.00 80.19 87 TYR A O 1
ATOM 689 N N . SER A 1 88 ? 3.693 -4.376 -11.134 1.00 75.75 88 SER A N 1
ATOM 690 C CA . SER A 1 88 ? 4.599 -3.258 -11.436 1.00 75.75 88 SER A CA 1
ATOM 691 C C . SER A 1 88 ? 3.846 -1.931 -11.440 1.00 75.75 88 SER A C 1
ATOM 693 O O . SER A 1 88 ? 4.225 -0.973 -10.767 1.00 75.75 88 SER A O 1
ATOM 695 N N . ASP A 1 89 ? 2.707 -1.902 -12.121 1.00 84.06 89 ASP A N 1
ATOM 696 C CA . ASP A 1 89 ? 2.034 -0.651 -12.426 1.00 84.06 89 ASP A CA 1
ATOM 697 C C . ASP A 1 89 ? 1.189 -0.173 -11.243 1.00 84.06 89 ASP A C 1
ATOM 699 O O . ASP A 1 89 ? 0.530 -0.955 -10.544 1.00 84.06 89 ASP A O 1
ATOM 703 N N . ARG A 1 90 ? 1.175 1.148 -11.025 1.00 86.94 90 ARG A N 1
ATOM 704 C CA . ARG A 1 90 ? 0.320 1.793 -10.015 1.00 86.94 90 ARG A CA 1
ATOM 705 C C . ARG A 1 90 ? -1.154 1.421 -10.213 1.00 86.94 90 ARG A C 1
ATOM 707 O O . ARG A 1 90 ? -1.820 1.061 -9.244 1.00 86.94 90 ARG A O 1
ATOM 714 N N . ALA A 1 91 ? -1.642 1.475 -11.453 1.00 87.19 91 ALA A N 1
ATOM 715 C CA . ALA A 1 91 ? -3.041 1.200 -11.784 1.00 87.19 91 ALA A CA 1
ATOM 716 C C . ALA A 1 91 ? -3.441 -0.244 -11.445 1.00 87.19 91 ALA A C 1
ATOM 718 O O . ALA A 1 91 ? -4.454 -0.458 -10.784 1.00 87.19 91 ALA A O 1
ATOM 719 N N . ALA A 1 92 ? -2.598 -1.223 -11.791 1.00 86.12 92 ALA A N 1
ATOM 720 C CA . ALA A 1 92 ? -2.829 -2.625 -11.446 1.00 86.12 92 ALA A CA 1
ATOM 721 C C . ALA A 1 92 ? -2.878 -2.826 -9.918 1.00 86.12 92 ALA A C 1
ATOM 723 O O . ALA A 1 92 ? -3.784 -3.470 -9.389 1.00 86.12 92 ALA A O 1
ATOM 724 N N . ARG A 1 93 ? -1.958 -2.200 -9.167 1.00 88.50 93 ARG A N 1
ATOM 725 C CA . ARG A 1 93 ? -1.984 -2.237 -7.692 1.00 88.50 93 ARG A CA 1
ATOM 726 C C . ARG A 1 93 ? -3.280 -1.665 -7.114 1.00 88.50 93 ARG A C 1
ATOM 728 O O . ARG A 1 93 ? -3.838 -2.245 -6.180 1.00 88.50 93 ARG A O 1
ATOM 735 N N . GLN A 1 94 ? -3.757 -0.540 -7.645 1.00 90.62 94 GLN A N 1
ATOM 736 C CA . GLN A 1 94 ? -5.015 0.082 -7.221 1.00 90.62 94 GLN A CA 1
ATOM 737 C C . GLN A 1 94 ? -6.225 -0.796 -7.557 1.00 90.62 94 GLN A C 1
ATOM 739 O O . GLN A 1 94 ? -7.109 -0.953 -6.715 1.00 90.62 94 GLN A O 1
ATOM 744 N N . GLU A 1 95 ? -6.242 -1.420 -8.732 1.00 88.56 95 GLU A N 1
ATOM 745 C CA . GLU A 1 95 ? -7.325 -2.291 -9.184 1.00 88.56 95 GLU A CA 1
ATOM 746 C C . GLU A 1 95 ? -7.503 -3.508 -8.278 1.00 88.56 95 GLU A C 1
ATOM 748 O O . GLU A 1 95 ? -8.591 -3.731 -7.740 1.00 88.56 95 GLU A O 1
ATOM 753 N N . ILE A 1 96 ? -6.429 -4.260 -8.026 1.00 88.19 96 ILE A N 1
ATOM 754 C CA . ILE A 1 96 ? -6.495 -5.440 -7.160 1.00 88.19 96 ILE A CA 1
ATOM 755 C C . ILE A 1 96 ? -6.854 -5.035 -5.728 1.00 88.19 96 ILE A C 1
ATOM 757 O O . ILE A 1 96 ? -7.634 -5.727 -5.062 1.00 88.19 96 ILE A O 1
ATOM 761 N N . PHE A 1 97 ? -6.348 -3.889 -5.259 1.00 90.50 97 PHE A N 1
ATOM 762 C CA . PHE A 1 97 ? -6.743 -3.342 -3.967 1.00 90.50 97 PHE A CA 1
ATOM 763 C C . PHE A 1 97 ? -8.249 -3.065 -3.898 1.00 90.50 97 PHE A C 1
ATOM 765 O O . PHE A 1 97 ? -8.903 -3.496 -2.944 1.00 90.50 97 PHE A O 1
ATOM 772 N N . CYS A 1 98 ? -8.811 -2.414 -4.918 1.00 90.94 98 CYS A N 1
ATOM 773 C CA . CYS A 1 98 ? -10.243 -2.139 -5.019 1.00 90.94 98 CYS A CA 1
ATOM 774 C C . CYS A 1 98 ? -11.075 -3.422 -5.073 1.00 90.94 98 CYS A C 1
ATOM 776 O O . CYS A 1 98 ? -12.038 -3.554 -4.317 1.00 90.94 98 CYS A O 1
ATOM 778 N N . LYS A 1 99 ? -10.672 -4.383 -5.912 1.00 88.94 99 LYS A N 1
ATOM 779 C CA . LYS A 1 99 ? -11.401 -5.634 -6.152 1.00 88.94 99 LYS A CA 1
ATOM 780 C C . LYS A 1 99 ? -11.424 -6.544 -4.924 1.00 88.94 99 LYS A C 1
ATOM 782 O O . LYS A 1 99 ? -12.465 -7.109 -4.602 1.00 88.94 99 LYS A O 1
ATOM 787 N N . ARG A 1 100 ? -10.293 -6.698 -4.223 1.00 87.50 100 ARG A N 1
ATOM 788 C CA . ARG A 1 100 ? -10.145 -7.714 -3.161 1.00 87.50 100 ARG A CA 1
ATOM 789 C C . ARG A 1 100 ? -10.185 -7.164 -1.737 1.00 87.50 100 ARG A C 1
ATOM 791 O O . ARG A 1 100 ? -10.668 -7.848 -0.838 1.00 87.50 100 ARG A O 1
ATOM 798 N N . PHE A 1 101 ? -9.676 -5.955 -1.498 1.00 90.00 101 PHE A N 1
ATOM 799 C CA . PHE A 1 101 ? -9.339 -5.513 -0.136 1.00 90.00 101 PHE A CA 1
ATOM 800 C C . PHE A 1 101 ? -10.118 -4.284 0.336 1.00 90.00 101 PHE A C 1
ATOM 802 O O . PHE A 1 101 ? -10.404 -4.171 1.531 1.00 90.00 101 PHE A O 1
ATOM 809 N N . LEU A 1 102 ? -10.510 -3.391 -0.574 1.00 91.56 102 LEU A N 1
ATOM 810 C CA . LEU A 1 102 ? -11.133 -2.107 -0.246 1.00 91.56 102 LEU A CA 1
ATOM 811 C C . LEU A 1 102 ? -12.379 -2.261 0.635 1.00 91.56 102 LEU A C 1
ATOM 813 O O . LEU A 1 102 ? -12.530 -1.541 1.622 1.00 91.56 102 LEU A O 1
ATOM 817 N N . HIS A 1 103 ? -13.244 -3.232 0.333 1.00 90.44 103 HIS A N 1
ATOM 818 C CA . HIS A 1 103 ? -14.457 -3.467 1.115 1.00 90.44 103 HIS A CA 1
ATOM 819 C C . HIS A 1 103 ? -14.152 -3.836 2.577 1.00 90.44 103 HIS A C 1
ATOM 821 O O . HIS A 1 103 ? -14.700 -3.236 3.506 1.00 90.44 103 HIS A O 1
ATOM 827 N N . ALA A 1 104 ? -13.243 -4.791 2.793 1.00 91.19 104 ALA A N 1
ATOM 828 C CA . ALA A 1 104 ? -12.850 -5.228 4.131 1.00 91.19 104 ALA A CA 1
ATOM 829 C C . ALA A 1 104 ? -12.143 -4.106 4.911 1.00 91.19 104 ALA A C 1
ATOM 831 O O . ALA A 1 104 ? -12.407 -3.912 6.101 1.00 91.19 104 ALA A O 1
ATOM 832 N N . VAL A 1 105 ? -11.290 -3.332 4.231 1.00 93.06 105 VAL A N 1
ATOM 833 C CA . VAL A 1 105 ? -10.595 -2.177 4.814 1.00 93.06 105 VAL A CA 1
ATOM 834 C C . VAL A 1 105 ? -11.593 -1.104 5.250 1.00 93.06 105 VAL A C 1
ATOM 836 O O . VAL A 1 105 ? -11.519 -0.653 6.392 1.00 93.06 105 VAL A O 1
ATOM 839 N N . ASN A 1 106 ? -12.575 -0.755 4.415 1.00 92.94 106 ASN A N 1
ATOM 840 C CA . ASN A 1 106 ? -13.609 0.225 4.763 1.00 92.94 106 ASN A CA 1
ATOM 841 C C . ASN A 1 106 ? -14.436 -0.217 5.978 1.00 92.94 106 ASN A C 1
ATOM 843 O O . ASN A 1 106 ? -14.618 0.563 6.913 1.00 92.94 106 ASN A O 1
ATOM 847 N N . GLN A 1 107 ? -14.844 -1.489 6.046 1.00 92.19 107 GLN A N 1
ATOM 848 C CA . GLN A 1 107 ? -15.524 -2.003 7.239 1.00 92.19 107 GLN A CA 1
ATOM 849 C C . GLN A 1 107 ? -14.657 -1.913 8.506 1.00 92.19 107 GLN A C 1
ATOM 851 O O . GLN A 1 107 ? -15.161 -1.607 9.591 1.00 92.19 107 GLN A O 1
ATOM 856 N N . GLY A 1 108 ? -13.359 -2.211 8.392 1.00 90.19 108 GLY A N 1
ATOM 857 C CA . GLY A 1 108 ? -12.402 -2.096 9.494 1.00 90.19 108 GLY A CA 1
ATOM 858 C C . GLY A 1 108 ? -12.220 -0.650 9.961 1.00 90.19 108 GLY A C 1
ATOM 859 O O . GLY A 1 108 ? -12.192 -0.384 11.167 1.00 90.19 108 GLY A O 1
ATOM 860 N N . LEU A 1 109 ? -12.169 0.292 9.018 1.00 91.94 109 LEU A N 1
ATOM 861 C CA . LEU A 1 109 ? -12.095 1.727 9.285 1.00 91.94 109 LEU A CA 1
ATOM 862 C C . LEU A 1 109 ? -13.358 2.237 9.984 1.00 91.94 109 LEU A C 1
ATOM 864 O O . LEU A 1 109 ? -13.246 2.935 10.989 1.00 91.94 109 LEU A O 1
ATOM 868 N N . ASP A 1 110 ? -14.547 1.835 9.537 1.00 91.44 110 ASP A N 1
ATOM 869 C CA . ASP A 1 110 ? -15.813 2.230 10.165 1.00 91.44 110 ASP A CA 1
ATOM 870 C C . ASP A 1 110 ? -15.944 1.715 11.599 1.00 91.44 110 ASP A C 1
ATOM 872 O O . ASP A 1 110 ? -16.419 2.431 12.486 1.00 91.44 110 ASP A O 1
ATOM 876 N N . LYS A 1 111 ? -15.493 0.482 11.859 1.00 88.00 111 LYS A N 1
ATOM 877 C CA . LYS A 1 111 ? -15.425 -0.069 13.221 1.00 88.00 111 LYS A CA 1
ATOM 878 C C . LYS A 1 111 ? -14.440 0.728 14.080 1.00 88.00 111 LYS A C 1
ATOM 880 O O . LYS A 1 111 ? -14.807 1.168 15.166 1.00 88.00 111 LYS A O 1
ATOM 885 N N . SER A 1 112 ? -13.246 1.002 13.556 1.00 88.50 112 SER A N 1
ATOM 886 C CA . SER A 1 112 ? -12.199 1.758 14.260 1.00 88.50 112 SER A CA 1
ATOM 887 C C . SER A 1 112 ? -12.604 3.211 14.547 1.00 88.50 112 SER A C 1
ATOM 889 O O . SER A 1 112 ? -12.250 3.770 15.583 1.00 88.50 112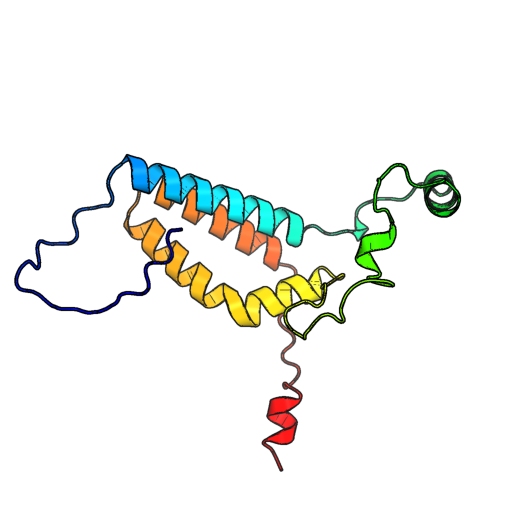 SER A O 1
ATOM 891 N N . LYS A 1 113 ? -13.391 3.837 13.664 1.00 89.12 113 LYS A N 1
ATOM 892 C CA . LYS A 1 113 ? -13.967 5.173 13.883 1.00 89.12 113 LYS A CA 1
ATOM 893 C C . LYS A 1 113 ? -14.974 5.189 15.027 1.00 89.12 113 LYS A C 1
ATOM 895 O O . LYS A 1 113 ? -14.946 6.116 15.833 1.00 89.12 113 LYS A O 1
ATOM 900 N N . LYS A 1 114 ? -15.836 4.169 15.117 1.00 87.25 114 LYS A N 1
ATOM 901 C CA . LYS A 1 114 ? -16.840 4.044 16.190 1.00 87.25 114 LYS A CA 1
ATOM 902 C C . LYS A 1 114 ? -16.205 3.881 17.571 1.00 87.25 114 LYS A C 1
ATOM 904 O O . LYS A 1 114 ? -16.791 4.309 18.557 1.00 87.25 114 LYS A O 1
ATOM 909 N N . G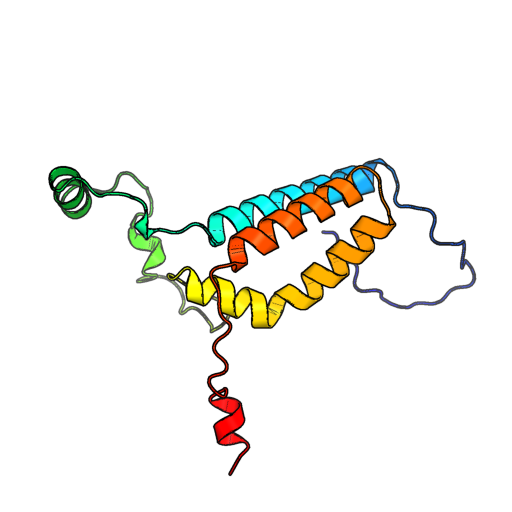LU A 1 115 ? -15.013 3.297 17.643 1.00 84.00 115 GLU A N 1
ATOM 910 C CA . GLU A 1 115 ? -14.245 3.170 18.890 1.00 84.00 115 GLU A CA 1
ATOM 911 C C . GLU A 1 115 ? -13.633 4.499 19.356 1.00 84.00 115 GLU A C 1
ATOM 913 O O . GLU A 1 115 ? -13.433 4.705 20.553 1.00 84.00 115 GLU A O 1
ATOM 918 N N . GLY A 1 116 ? -13.378 5.424 18.427 1.00 84.12 116 GLY A N 1
ATOM 919 C CA . GLY A 1 116 ? -12.904 6.772 18.727 1.00 84.12 116 GLY A CA 1
ATOM 920 C C . GLY A 1 116 ? -11.460 6.834 19.238 1.00 84.12 116 GLY A C 1
ATOM 921 O O . GLY A 1 116 ? -10.660 5.915 19.094 1.00 84.12 116 GLY A O 1
ATOM 922 N N . GLY A 1 117 ? -11.068 7.978 19.801 1.00 88.81 117 GLY A N 1
ATOM 923 C CA . GLY A 1 117 ? -9.726 8.153 20.364 1.00 88.81 117 GLY A CA 1
ATOM 924 C C . GLY A 1 117 ? -8.598 8.073 19.326 1.00 88.81 117 GLY A C 1
ATOM 925 O O . GLY A 1 117 ? -8.667 8.680 18.257 1.00 88.81 117 GLY A O 1
ATOM 926 N N . ALA A 1 118 ? -7.508 7.383 19.669 1.00 87.81 118 ALA A N 1
ATOM 927 C CA . ALA A 1 118 ? -6.333 7.280 18.800 1.00 87.81 118 ALA A CA 1
ATOM 928 C C . ALA A 1 118 ? -6.587 6.417 17.551 1.00 87.81 118 ALA A C 1
ATOM 930 O O . ALA A 1 118 ? -6.096 6.759 16.476 1.00 87.81 118 ALA A O 1
ATOM 931 N N . THR A 1 119 ? -7.378 5.347 17.679 1.00 89.69 119 THR A N 1
ATOM 932 C CA . THR A 1 119 ? -7.742 4.454 16.567 1.00 89.69 119 THR A CA 1
ATOM 933 C C . THR A 1 119 ? -8.644 5.164 15.572 1.00 89.69 119 THR A C 1
ATOM 935 O O . THR A 1 119 ? -8.353 5.151 14.379 1.00 89.69 119 THR A O 1
ATOM 938 N N . GLY A 1 120 ? -9.664 5.879 16.057 1.00 91.81 120 GLY A N 1
ATOM 939 C CA . GLY A 1 120 ? -10.554 6.662 15.202 1.00 91.81 120 GLY A CA 1
ATOM 940 C C . GLY A 1 120 ? -9.827 7.760 14.421 1.00 91.81 120 GLY A C 1
ATOM 941 O O . GLY A 1 120 ? -10.069 7.924 13.228 1.00 91.81 120 GLY A O 1
ATOM 942 N N . ARG A 1 121 ? -8.873 8.469 15.046 1.00 92.50 121 ARG A N 1
ATOM 943 C CA . ARG A 1 121 ? -8.044 9.463 14.335 1.00 92.50 121 ARG A CA 1
ATOM 944 C C . ARG A 1 121 ? -7.180 8.829 13.246 1.00 92.50 121 ARG A C 1
ATOM 946 O O . ARG A 1 121 ? -7.124 9.361 12.142 1.00 92.50 121 ARG A O 1
ATOM 953 N N . ALA A 1 122 ? -6.531 7.702 13.545 1.00 92.81 122 ALA A N 1
ATOM 954 C CA . ALA A 1 122 ? -5.732 6.975 12.560 1.00 92.81 122 ALA A CA 1
ATOM 955 C C . ALA A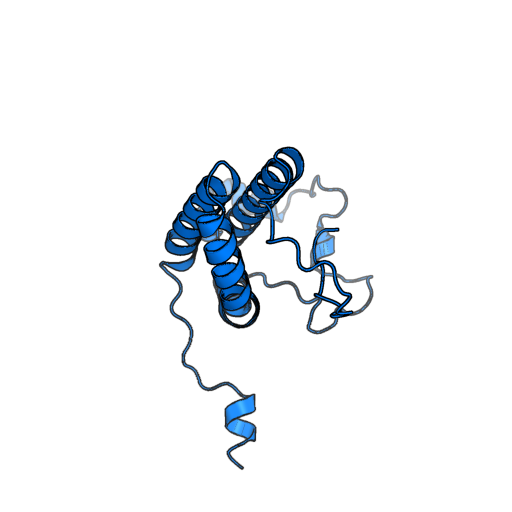 1 122 ? -6.599 6.467 11.393 1.00 92.81 122 ALA A C 1
ATOM 957 O O . ALA A 1 122 ? -6.196 6.578 10.237 1.00 92.81 122 ALA A O 1
ATOM 958 N N . ALA A 1 123 ? -7.809 5.979 11.685 1.00 93.38 123 ALA A N 1
ATOM 959 C CA . ALA A 1 123 ? -8.756 5.516 10.678 1.00 93.38 123 ALA A CA 1
ATOM 960 C C . ALA A 1 123 ? -9.221 6.652 9.749 1.00 93.38 123 ALA A C 1
ATOM 962 O O . ALA A 1 123 ? -9.185 6.502 8.531 1.00 93.38 123 ALA A O 1
ATOM 963 N N . SER A 1 124 ? -9.588 7.816 10.294 1.00 94.50 124 SER A N 1
ATOM 964 C CA . SER A 1 124 ? -9.966 8.974 9.471 1.00 94.50 124 SER A CA 1
ATOM 965 C C . SER A 1 124 ? -8.816 9.469 8.587 1.00 94.50 124 SER A C 1
ATOM 967 O O . SER A 1 124 ? -9.039 9.813 7.430 1.00 94.50 124 SER A O 1
ATOM 969 N N . ALA A 1 125 ? -7.579 9.463 9.097 1.00 94.06 125 ALA A N 1
ATOM 970 C CA . ALA A 1 125 ? -6.405 9.827 8.303 1.00 94.06 125 ALA A CA 1
ATOM 971 C C . ALA A 1 125 ? -6.151 8.832 7.156 1.00 94.06 125 ALA A C 1
ATOM 973 O O . ALA A 1 125 ? -5.848 9.239 6.036 1.00 94.06 125 ALA A O 1
ATOM 974 N N . MET A 1 126 ? -6.312 7.530 7.411 1.00 93.88 126 MET A N 1
ATOM 975 C CA . MET A 1 126 ? -6.187 6.502 6.376 1.00 93.88 126 MET A CA 1
ATOM 976 C C . MET A 1 126 ? -7.274 6.636 5.304 1.00 93.88 126 MET A C 1
ATOM 978 O O . MET A 1 126 ? -6.968 6.503 4.127 1.00 93.88 126 MET A O 1
ATOM 982 N N . GLU A 1 127 ? -8.516 6.948 5.677 1.00 93.75 127 GLU A N 1
ATOM 983 C CA . GLU A 1 127 ? -9.598 7.175 4.711 1.00 93.75 127 GLU A CA 1
ATOM 984 C C . GLU A 1 127 ? -9.332 8.395 3.816 1.00 93.75 127 GLU A C 1
ATOM 986 O O . GLU A 1 127 ? -9.563 8.336 2.611 1.00 93.75 127 GLU A O 1
ATOM 991 N N . GLN A 1 128 ? -8.821 9.496 4.378 1.00 93.44 128 GLN A N 1
ATOM 992 C CA . GLN A 1 128 ? -8.417 10.659 3.582 1.00 93.44 128 GLN A CA 1
ATOM 993 C C . GLN A 1 128 ? -7.291 10.312 2.604 1.00 93.44 128 GLN A C 1
ATOM 995 O O . GLN A 1 128 ? -7.356 10.696 1.438 1.00 93.44 128 GLN A O 1
ATOM 1000 N N . MET A 1 129 ? -6.291 9.549 3.058 1.00 94.19 129 MET A N 1
ATOM 1001 C CA . MET A 1 129 ? -5.208 9.068 2.199 1.00 94.19 129 MET A CA 1
ATOM 1002 C C . MET A 1 129 ? -5.742 8.169 1.082 1.00 94.19 129 MET A C 1
ATOM 1004 O O . MET A 1 129 ? -5.361 8.370 -0.064 1.00 94.19 129 MET A O 1
ATOM 1008 N N . LEU A 1 130 ? -6.663 7.245 1.380 1.00 92.94 130 LEU A N 1
ATOM 1009 C CA . LEU A 1 130 ? -7.289 6.391 0.367 1.00 92.94 130 LEU A CA 1
ATOM 1010 C C . LEU A 1 130 ? -8.043 7.220 -0.675 1.00 92.94 130 LEU A C 1
ATOM 1012 O O . LEU A 1 130 ? -7.864 6.996 -1.865 1.00 92.94 130 LEU A O 1
ATOM 1016 N N . LYS A 1 131 ? -8.828 8.216 -0.250 1.00 91.00 131 LYS A N 1
ATOM 1017 C CA . LYS A 1 131 ? -9.532 9.112 -1.182 1.00 91.00 131 LYS A CA 1
ATOM 1018 C C . LYS A 1 131 ? -8.573 9.836 -2.124 1.00 91.00 131 LYS A C 1
ATOM 1020 O O . LYS A 1 131 ? -8.870 9.929 -3.303 1.00 91.00 131 LYS A O 1
ATOM 1025 N N . GLY A 1 132 ? -7.436 10.321 -1.622 1.00 89.44 132 GLY A N 1
ATOM 1026 C CA . GLY A 1 132 ? -6.418 10.959 -2.461 1.00 89.44 132 GLY A CA 1
ATOM 1027 C C . GLY A 1 132 ? -5.666 9.966 -3.351 1.00 89.44 132 GLY A C 1
ATOM 1028 O O . GLY A 1 132 ? -5.465 10.222 -4.529 1.00 89.44 132 GLY A O 1
ATOM 1029 N N . GLY A 1 133 ? -5.281 8.812 -2.805 1.00 85.56 133 GLY A N 1
ATOM 1030 C CA . GLY A 1 133 ? -4.506 7.795 -3.515 1.00 85.56 133 GLY A CA 1
ATOM 1031 C C . GLY A 1 133 ? -5.280 7.098 -4.632 1.00 85.56 133 GLY A C 1
ATOM 1032 O O . GLY A 1 133 ? -4.655 6.647 -5.588 1.00 85.56 133 GLY A O 1
ATOM 1033 N N . LEU A 1 134 ? -6.610 7.026 -4.524 1.00 87.50 134 LEU A N 1
ATOM 1034 C CA . LEU A 1 134 ? -7.512 6.441 -5.520 1.00 87.50 134 LEU A CA 1
ATOM 1035 C C . LEU A 1 134 ? -8.244 7.500 -6.367 1.00 87.50 134 LEU A C 1
ATOM 1037 O O . LEU A 1 134 ? -9.061 7.125 -7.196 1.00 87.50 134 LEU A O 1
ATOM 1041 N N . ALA A 1 135 ? -7.983 8.799 -6.181 1.00 84.12 135 ALA A N 1
ATOM 1042 C CA . ALA A 1 135 ? -8.719 9.859 -6.882 1.00 84.12 135 ALA A CA 1
ATOM 1043 C C . ALA A 1 135 ? -8.605 9.766 -8.413 1.00 84.12 135 ALA A C 1
ATOM 1045 O O . ALA A 1 135 ? -9.567 10.059 -9.113 1.00 84.12 135 ALA A O 1
ATOM 1046 N N . ASP A 1 136 ? -7.442 9.336 -8.908 1.00 80.38 136 ASP A N 1
ATOM 1047 C CA . ASP A 1 136 ? -7.162 9.202 -10.344 1.00 80.38 136 ASP A CA 1
ATOM 1048 C C . ASP A 1 136 ? -7.530 7.813 -10.894 1.00 80.38 136 ASP A C 1
ATOM 1050 O O . ASP A 1 136 ? -7.352 7.547 -12.081 1.00 80.38 136 ASP A O 1
ATOM 1054 N N . PHE A 1 137 ? -7.965 6.895 -10.025 1.00 79.31 137 PHE A N 1
ATOM 1055 C CA . PHE A 1 137 ? -8.254 5.519 -10.399 1.00 79.31 137 PHE A CA 1
ATOM 1056 C C . PHE A 1 137 ? -9.730 5.375 -10.768 1.00 79.31 137 PHE A C 1
ATOM 1058 O O . PHE A 1 137 ? -10.601 5.344 -9.899 1.00 79.31 137 PHE A O 1
ATOM 1065 N N . GLU A 1 138 ? -9.997 5.228 -12.062 1.00 73.25 138 GLU A N 1
ATOM 1066 C CA . GLU A 1 138 ? -11.296 4.785 -12.559 1.00 73.25 138 GLU A CA 1
ATOM 1067 C C . GLU A 1 138 ? -11.296 3.250 -12.641 1.00 73.25 138 GLU A C 1
ATOM 1069 O O . GLU A 1 138 ? -10.495 2.683 -13.393 1.00 73.25 138 GLU A O 1
ATOM 1074 N N . PRO A 1 139 ? -12.151 2.543 -11.876 1.00 65.88 139 PRO A N 1
ATOM 1075 C CA . PRO A 1 139 ? -12.259 1.098 -11.992 1.00 65.88 139 PRO A CA 1
ATOM 1076 C C . PRO A 1 139 ? -12.712 0.752 -13.408 1.00 65.88 139 PRO A C 1
ATOM 1078 O O . PRO A 1 139 ? -13.786 1.167 -13.850 1.00 65.88 139 PRO A O 1
ATOM 1081 N N . SER A 1 140 ? -11.886 -0.013 -14.122 1.00 60.44 140 SER A N 1
ATOM 1082 C CA . SER A 1 140 ? -12.256 -0.531 -15.431 1.00 60.44 140 SER A CA 1
ATOM 1083 C C . SER A 1 140 ? -13.531 -1.356 -15.274 1.00 60.44 140 SER A C 1
ATOM 1085 O O . SER A 1 140 ? -13.540 -2.403 -14.636 1.00 60.44 140 SER A O 1
ATOM 1087 N N . THR A 1 141 ? -14.628 -0.864 -15.844 1.00 56.59 141 THR A N 1
ATOM 1088 C CA . THR A 1 141 ? -15.894 -1.603 -15.969 1.00 56.59 141 THR A CA 1
ATOM 1089 C C . THR A 1 141 ? -15.845 -2.603 -17.123 1.00 56.59 141 THR A C 1
ATOM 1091 O O . THR A 1 141 ? -16.879 -3.146 -17.512 1.00 56.59 141 THR A O 1
ATOM 1094 N N . ALA A 1 142 ? -14.655 -2.842 -17.692 1.00 55.66 142 ALA A N 1
ATOM 1095 C CA . ALA A 1 142 ? -14.452 -3.914 -18.644 1.00 55.66 142 ALA A CA 1
ATOM 1096 C C . ALA A 1 142 ? -14.888 -5.225 -17.988 1.00 55.66 142 ALA A C 1
ATOM 1098 O O . ALA A 1 142 ? -14.408 -5.595 -16.918 1.00 55.66 142 ALA A O 1
ATOM 1099 N N . ILE A 1 143 ? -15.862 -5.860 -18.628 1.00 53.38 143 ILE A N 1
ATOM 1100 C CA . ILE A 1 143 ? -16.477 -7.103 -18.188 1.00 53.38 143 ILE A CA 1
ATOM 1101 C C . ILE A 1 143 ? -15.372 -8.136 -17.928 1.00 53.38 143 ILE A C 1
ATOM 1103 O O . ILE A 1 143 ? -14.458 -8.284 -18.747 1.00 53.38 143 ILE A O 1
ATOM 1107 N N . ASP A 1 144 ? -15.401 -8.774 -16.758 1.00 59.38 144 ASP A N 1
ATOM 1108 C CA . ASP A 1 144 ? -14.351 -9.710 -16.360 1.00 59.38 144 ASP A CA 1
ATOM 1109 C C . ASP A 1 144 ? -14.331 -10.861 -17.379 1.00 59.38 144 ASP A C 1
ATOM 1111 O O . ASP A 1 144 ? -15.375 -11.294 -17.871 1.00 59.38 144 ASP A O 1
ATOM 1115 N N . THR A 1 145 ? -13.159 -11.379 -17.740 1.00 59.00 145 THR A N 1
ATOM 1116 C CA . THR A 1 145 ? -13.093 -12.488 -18.711 1.00 59.00 145 THR A CA 1
ATOM 1117 C C . THR A 1 145 ? -13.798 -13.740 -18.185 1.00 59.00 145 THR A C 1
ATOM 1119 O O . THR A 1 145 ? -14.318 -14.520 -18.978 1.00 59.00 145 THR A O 1
ATOM 1122 N N . GLN A 1 146 ? -13.887 -13.893 -16.860 1.00 60.03 146 GLN A N 1
ATOM 1123 C CA . GLN A 1 146 ? -14.744 -14.880 -16.203 1.00 60.03 146 GLN A CA 1
ATOM 1124 C C . GLN A 1 146 ? -16.239 -14.649 -16.490 1.00 60.03 146 GLN A C 1
ATOM 1126 O O . GLN A 1 146 ? -16.925 -15.598 -16.856 1.00 60.03 146 GLN A O 1
ATOM 1131 N N . ASP A 1 147 ? -16.726 -13.405 -16.421 1.00 60.88 147 ASP A N 1
ATOM 1132 C CA . ASP A 1 147 ? -18.127 -13.071 -16.726 1.00 60.88 147 ASP A CA 1
ATOM 1133 C C . ASP A 1 147 ? -18.466 -13.335 -18.206 1.00 60.88 147 ASP A C 1
ATOM 1135 O O . ASP A 1 147 ? -19.602 -13.658 -18.544 1.00 60.88 147 ASP A O 1
ATOM 1139 N N . LEU A 1 148 ? -17.478 -13.235 -19.106 1.00 58.34 148 LEU A N 1
ATOM 1140 C CA . LEU A 1 148 ? -17.632 -13.606 -20.520 1.00 58.34 148 LEU A CA 1
ATOM 1141 C C . LEU A 1 148 ? -17.716 -15.116 -20.749 1.00 58.34 148 LEU A C 1
ATOM 1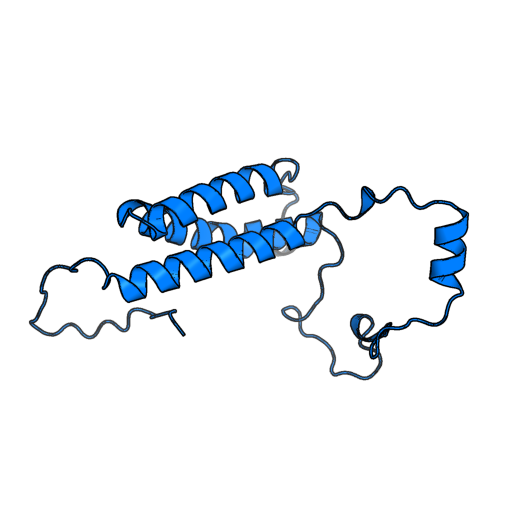143 O O . LEU A 1 148 ? -18.349 -15.545 -21.714 1.00 58.34 148 LEU A O 1
ATOM 1147 N N . LEU A 1 149 ? -17.072 -15.912 -19.895 1.00 63.72 149 LEU A N 1
ATOM 1148 C CA . LEU A 1 149 ? -17.118 -17.372 -19.967 1.00 63.72 149 LEU A CA 1
ATOM 1149 C C . LEU A 1 149 ? -18.425 -17.930 -19.391 1.00 63.72 149 LEU A C 1
ATOM 1151 O O . LEU A 1 149 ? -18.894 -18.948 -19.881 1.00 63.72 149 LEU A O 1
ATOM 1155 N N . ASP A 1 150 ? -19.042 -17.233 -18.434 1.00 67.12 150 ASP A N 1
ATOM 1156 C CA . ASP A 1 150 ? -20.351 -17.591 -17.861 1.00 67.12 150 ASP A CA 1
ATOM 1157 C C . ASP A 1 150 ? -21.546 -17.220 -18.769 1.00 67.12 150 ASP A C 1
ATOM 1159 O O . ASP A 1 150 ? -22.694 -17.561 -18.476 1.00 67.12 150 ASP A O 1
ATOM 1163 N N . LEU A 1 151 ? -21.297 -16.523 -19.885 1.00 64.38 151 LEU A N 1
ATOM 1164 C CA . LEU A 1 151 ? -22.307 -16.154 -20.886 1.00 64.38 151 LEU A CA 1
ATOM 1165 C C . LEU A 1 151 ? -22.530 -17.224 -21.975 1.00 64.38 151 LEU A C 1
ATOM 1167 O O . LEU A 1 151 ? -23.342 -16.993 -22.876 1.00 64.38 151 LEU A O 1
ATOM 1171 N N . TRP A 1 152 ? -21.836 -18.367 -21.901 1.00 53.09 152 TRP A N 1
ATOM 1172 C CA . TRP A 1 152 ? -21.934 -19.485 -22.851 1.00 53.09 152 TRP A CA 1
ATOM 1173 C C . TRP A 1 152 ? -22.276 -20.816 -22.179 1.00 53.09 152 TRP A C 1
ATOM 1175 O O . TRP A 1 152 ? -21.649 -21.156 -21.155 1.00 53.09 152 TRP A O 1
#